Protein AF-A0A9D1D6V1-F1 (afdb_monomer)

Organism: NCBI:txid2840709

Foldseek 3Di:
DDPVVVVVQVVDVVVDAFEEDEDDDAAPADRHDYDPDDDGQEYEDHQDDLVRLLVPDDPVLLVCLVVVRAYEYAPPHPCVPPPPDPPSNVSSVVSVVVSVVSPHHYDHNPHD

Sequence (112 aa):
MTLDELTALVARRLEGKPRALLLGAPPP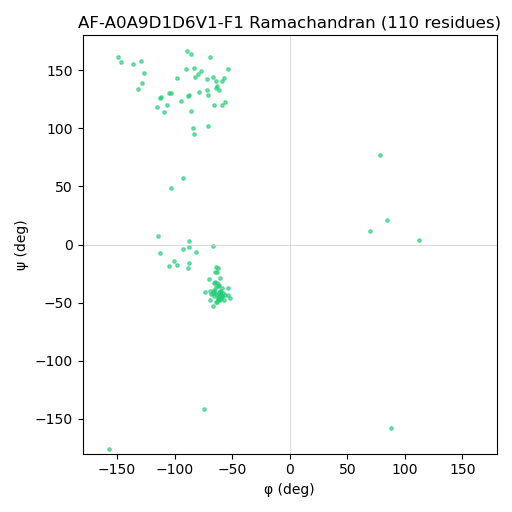ADQFDYVNDPPYEAVVLGLLPPGLLLQMPTEPVCRALLSGMPVYLWANQPYRRWLHGKLLQRELREAQARLIRLGAREWRGETV

pLDDT: mean 88.16, std 10.04, range [58.34, 97.69]

Mean predicted aligned error: 6.37 Å

Radius of gyration: 15.12 Å; Cα contacts (8 Å, |Δi|>4): 158; chains: 1; bounding box: 43×26×34 Å

Nearest PDB structures (foldseek):
  1bx4-assembly1_A  TM=5.868E-01  e=4.596E+00  Homo sapiens
  3blf-assembly1_A-2  TM=5.097E-01  e=6.409E+00  Leptospira interrogans
  7myg-assembly2_B  TM=3.566E-01  e=8.937E+00  Mycobacterium tuberculosis

Solvent-accessible surface area (backbone atoms only — not comparable to full-atom values): 6537 Å² total; per-residue (Å²): 136,53,70,67,58,52,50,54,49,53,55,44,57,75,76,48,58,52,35,18,35,56,44,64,43,84,51,98,53,88,67,52,43,72,34,93,59,83,85,56,70,31,38,35,37,25,43,48,54,68,76,58,44,64,58,53,78,47,71,72,53,51,52,30,50,76,68,70,34,53,36,35,32,43,64,85,41,66,68,82,75,58,89,72,56,71,65,61,53,47,52,50,50,51,33,53,52,49,44,44,74,68,64,34,38,80,36,84,70,65,95,127

Secondary structure (DSSP, 8-state):
--HHHHHHHHHHHHHSPPEEEEESBPPS---SEEESSS--SEEEE-B--HHHHHTPSPHHHHHHHHTT--EEEESS-GGGG--S-HHHHHHHHHHHHHHHHTTPEEE-S---

Structure (mmCIF, N/CA/C/O backbone):
data_AF-A0A9D1D6V1-F1
#
_entry.id   AF-A0A9D1D6V1-F1
#
loop_
_atom_site.group_PDB
_atom_site.id
_atom_site.type_symbol
_atom_site.label_atom_id
_atom_site.label_alt_id
_atom_site.label_comp_id
_atom_site.label_asym_id
_atom_site.label_entity_id
_atom_site.label_seq_id
_atom_site.pdbx_PDB_ins_code
_atom_site.Cartn_x
_atom_site.Cartn_y
_atom_site.Cartn_z
_atom_site.occupancy
_atom_site.B_iso_or_equiv
_atom_site.auth_seq_id
_atom_site.auth_comp_id
_atom_site.auth_asym_id
_atom_site.auth_atom_id
_atom_site.pdbx_PDB_model_num
ATOM 1 N N . MET A 1 1 ? -21.137 4.977 12.564 1.00 58.34 1 MET A N 1
ATOM 2 C CA . MET A 1 1 ? -20.831 3.666 13.148 1.00 58.34 1 MET A CA 1
ATOM 3 C C . MET A 1 1 ? -21.785 3.434 14.304 1.00 58.34 1 MET A C 1
ATOM 5 O O . MET A 1 1 ? -21.686 4.141 15.302 1.00 58.34 1 MET A O 1
ATOM 9 N N . THR A 1 2 ? -22.764 2.555 14.124 1.00 88.38 2 THR A N 1
ATOM 10 C CA . THR A 1 2 ? -23.728 2.169 15.165 1.00 88.38 2 THR A CA 1
ATOM 11 C C . THR A 1 2 ? -23.166 1.032 16.021 1.00 88.38 2 THR A C 1
ATOM 13 O O . THR A 1 2 ? -22.188 0.383 15.646 1.00 88.38 2 THR A O 1
ATOM 16 N N . LEU A 1 3 ? -23.769 0.791 17.187 1.00 77.69 3 LEU A N 1
ATOM 17 C CA . LEU A 1 3 ? -23.366 -0.306 18.072 1.00 77.69 3 LEU A CA 1
ATOM 18 C C . LEU A 1 3 ? -23.483 -1.671 17.368 1.00 77.69 3 LEU A C 1
ATOM 20 O O . LEU A 1 3 ? -22.597 -2.507 17.518 1.00 77.69 3 LEU A O 1
ATOM 24 N N . ASP A 1 4 ? -24.506 -1.862 16.532 1.00 78.88 4 ASP A N 1
ATOM 25 C CA . ASP A 1 4 ? -24.707 -3.092 15.752 1.00 78.88 4 ASP A CA 1
ATOM 26 C C . ASP A 1 4 ? -23.621 -3.298 14.691 1.00 78.88 4 ASP A C 1
ATOM 28 O O . ASP A 1 4 ? -23.098 -4.402 14.546 1.00 78.88 4 ASP A O 1
ATOM 32 N N . GLU A 1 5 ? -23.218 -2.231 13.992 1.00 77.94 5 GLU A N 1
ATOM 33 C CA . GLU A 1 5 ? -22.104 -2.281 13.037 1.00 77.94 5 GLU A CA 1
ATOM 34 C C . GLU A 1 5 ? -20.798 -2.678 13.734 1.00 77.94 5 GLU A C 1
ATOM 36 O O . GLU A 1 5 ? -20.038 -3.486 13.208 1.00 77.94 5 GLU A O 1
ATOM 41 N N . LEU A 1 6 ? -20.562 -2.157 14.940 1.00 73.88 6 LEU A N 1
ATOM 42 C CA . LEU A 1 6 ? -19.376 -2.437 15.750 1.00 73.88 6 LEU A CA 1
ATOM 43 C C . LEU A 1 6 ? -19.378 -3.879 16.280 1.00 73.88 6 LEU A C 1
ATOM 45 O O . LEU A 1 6 ? -18.352 -4.555 16.257 1.00 73.88 6 LEU A O 1
ATOM 49 N N . THR A 1 7 ? -20.543 -4.373 16.697 1.00 75.50 7 THR A N 1
ATOM 50 C CA . THR A 1 7 ? -20.715 -5.743 17.203 1.00 75.50 7 THR A CA 1
ATOM 51 C C . THR A 1 7 ? -20.528 -6.765 16.081 1.00 75.50 7 THR A C 1
ATOM 53 O O . THR A 1 7 ? -19.810 -7.749 16.258 1.00 75.50 7 THR A O 1
ATOM 56 N N . ALA A 1 8 ? -21.082 -6.494 14.894 1.00 70.69 8 ALA A N 1
ATOM 57 C CA . ALA A 1 8 ? -20.870 -7.315 13.705 1.00 70.69 8 ALA A CA 1
ATOM 58 C C . ALA A 1 8 ? -19.402 -7.301 13.241 1.00 70.69 8 ALA A C 1
ATOM 60 O O . ALA A 1 8 ? -18.892 -8.331 12.798 1.00 70.69 8 ALA A O 1
ATOM 61 N N . LEU A 1 9 ? -18.715 -6.160 13.370 1.00 68.75 9 LEU A N 1
ATOM 62 C CA . LEU A 1 9 ? -17.289 -6.022 13.065 1.00 68.75 9 LEU A CA 1
ATOM 63 C C . LEU A 1 9 ? -16.430 -6.899 13.985 1.00 68.75 9 LEU A C 1
ATOM 65 O O . LEU A 1 9 ? -15.587 -7.657 13.514 1.00 68.75 9 LEU A O 1
ATOM 69 N N . VAL A 1 10 ? -16.671 -6.826 15.299 1.00 69.50 10 VAL A N 1
ATOM 70 C CA . VAL A 1 10 ? -15.926 -7.595 16.307 1.00 69.50 10 VAL A CA 1
ATOM 71 C C . VAL A 1 10 ? -16.186 -9.093 16.167 1.00 69.50 10 VAL A C 1
ATOM 73 O O . VAL A 1 10 ? -15.229 -9.863 16.176 1.00 69.50 10 VAL A O 1
ATOM 76 N N . ALA A 1 11 ? -17.442 -9.510 15.974 1.00 65.88 11 ALA A N 1
ATOM 77 C CA . ALA A 1 11 ? -17.781 -10.914 15.739 1.00 65.88 11 ALA A CA 1
ATOM 78 C C . ALA A 1 11 ? -17.068 -11.467 14.491 1.00 65.88 11 ALA A C 1
ATOM 80 O O . ALA A 1 11 ? -16.440 -12.520 14.554 1.00 65.88 11 ALA A O 1
ATOM 81 N N . ARG A 1 12 ? -17.044 -10.706 13.386 1.00 64.62 12 ARG A N 1
ATOM 82 C CA . ARG A 1 12 ? -16.299 -11.080 12.170 1.00 64.62 12 ARG A CA 1
ATOM 83 C C . ARG A 1 12 ? -14.798 -11.201 12.390 1.00 64.62 12 ARG A C 1
ATOM 85 O O . ARG A 1 12 ? -14.184 -12.130 11.874 1.00 64.62 12 ARG A O 1
ATOM 92 N N . ARG A 1 13 ? -14.213 -10.272 13.148 1.00 64.75 13 ARG A N 1
ATOM 93 C CA . ARG A 1 13 ? -12.775 -10.260 13.457 1.00 64.75 13 ARG A CA 1
ATOM 94 C C . ARG A 1 13 ? -12.340 -11.490 14.262 1.00 64.75 13 ARG A C 1
ATOM 96 O O . ARG A 1 13 ? -11.166 -11.839 14.236 1.00 64.75 13 ARG A O 1
ATOM 103 N N . LEU A 1 14 ? -13.272 -12.117 14.982 1.00 65.31 14 LEU A N 1
ATOM 104 C CA . LEU A 1 14 ? -13.043 -13.328 15.772 1.00 65.31 14 LEU A CA 1
ATOM 105 C C . LEU A 1 14 ? -13.246 -14.625 14.966 1.00 65.31 14 LEU A C 1
ATOM 107 O O . LEU A 1 14 ? -12.722 -15.660 15.369 1.00 65.31 14 LEU A O 1
ATOM 111 N N . GLU A 1 15 ? -13.965 -14.583 13.839 1.00 66.75 15 GLU A N 1
ATOM 112 C CA . GLU A 1 15 ? -14.328 -15.771 13.045 1.00 66.75 15 GLU A CA 1
ATOM 113 C C . GLU A 1 15 ? -13.517 -15.942 11.744 1.00 66.75 15 GLU A C 1
ATOM 115 O O . GLU A 1 15 ? -13.465 -17.049 11.206 1.00 66.75 15 GLU A O 1
ATOM 120 N N . GLY A 1 16 ? -12.861 -14.893 11.228 1.00 76.88 16 GLY A N 1
ATOM 121 C CA . GLY A 1 16 ? -12.140 -14.940 9.947 1.00 76.88 16 GLY A CA 1
ATOM 122 C C . GLY A 1 16 ? -11.038 -13.888 9.790 1.00 76.88 16 GLY A C 1
ATOM 123 O O . GLY A 1 16 ? -10.730 -13.137 10.715 1.00 76.88 16 GLY A O 1
ATOM 124 N N . LYS A 1 17 ? -10.415 -13.833 8.604 1.00 83.69 17 LYS A N 1
ATOM 125 C CA . LYS A 1 17 ? -9.401 -12.814 8.297 1.00 83.69 17 LYS A CA 1
ATOM 126 C C . LYS A 1 17 ? -10.072 -11.445 8.127 1.00 83.69 17 LYS A C 1
ATOM 128 O O . LYS A 1 17 ? -11.153 -11.356 7.544 1.00 83.69 17 LYS A O 1
ATOM 133 N N . PRO A 1 18 ? -9.448 -10.348 8.585 1.00 88.19 18 PRO A N 1
ATOM 134 C CA . PRO A 1 18 ? -9.971 -9.011 8.334 1.00 88.19 18 PRO A CA 1
ATOM 135 C C . PRO A 1 18 ? -10.089 -8.736 6.828 1.00 88.19 18 PRO A C 1
ATOM 137 O O . PRO A 1 18 ? -9.214 -9.103 6.042 1.00 88.19 18 PRO A O 1
ATOM 140 N N . ARG A 1 19 ? -11.162 -8.052 6.414 1.00 92.00 19 ARG A N 1
ATOM 141 C CA . ARG A 1 19 ? -11.355 -7.657 5.011 1.00 92.00 19 ARG A CA 1
ATOM 142 C C . ARG A 1 19 ? -10.519 -6.430 4.676 1.00 92.00 19 ARG A C 1
ATOM 144 O O . ARG A 1 19 ? -10.609 -5.419 5.375 1.00 92.00 19 ARG A O 1
ATOM 151 N N . ALA A 1 20 ? -9.785 -6.476 3.571 1.00 95.31 20 ALA A N 1
ATOM 152 C CA . ALA A 1 20 ? -8.992 -5.344 3.103 1.00 95.31 20 ALA A CA 1
ATOM 153 C C . ALA A 1 20 ? -9.276 -5.010 1.642 1.00 95.31 20 ALA A C 1
ATOM 155 O O . ALA A 1 20 ? -9.353 -5.905 0.801 1.00 95.31 20 ALA A O 1
ATOM 156 N N . LEU A 1 21 ? -9.367 -3.716 1.329 1.00 96.25 21 LEU A N 1
ATOM 157 C CA . LEU A 1 21 ? -9.339 -3.257 -0.053 1.00 96.25 21 LEU A CA 1
ATOM 158 C C . LEU A 1 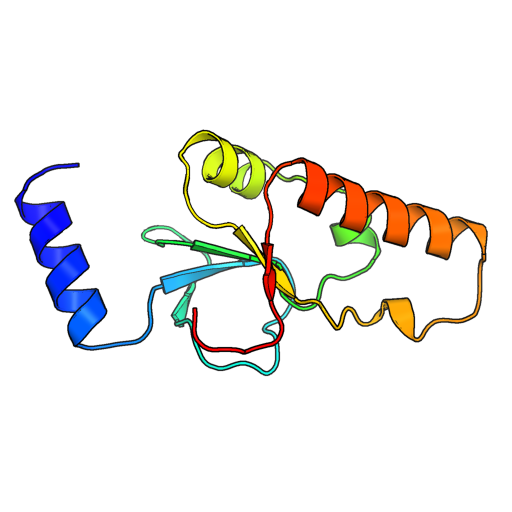21 ? -7.957 -3.548 -0.639 1.00 96.25 21 LEU A C 1
ATOM 160 O O . LEU A 1 21 ? -6.959 -3.031 -0.132 1.00 96.25 21 LEU A O 1
ATOM 164 N N . LEU A 1 22 ? -7.891 -4.340 -1.705 1.00 95.50 22 LEU A N 1
ATOM 165 C CA . LEU A 1 22 ? -6.633 -4.640 -2.384 1.00 95.50 22 LEU A CA 1
ATOM 166 C C . LEU A 1 22 ? -6.407 -3.689 -3.561 1.00 95.50 22 LEU A C 1
ATOM 168 O O . LEU A 1 22 ? -7.207 -3.632 -4.490 1.00 95.50 22 LEU A O 1
ATOM 172 N N . LEU A 1 23 ? -5.270 -2.992 -3.558 1.00 94.69 23 LEU A N 1
ATOM 173 C CA . LEU A 1 23 ? -4.773 -2.252 -4.717 1.00 94.69 23 LEU A CA 1
ATOM 174 C C . LEU A 1 23 ? -3.505 -2.921 -5.256 1.00 94.69 23 LEU A C 1
ATOM 176 O O . LEU A 1 23 ? -2.534 -3.126 -4.524 1.00 94.69 23 LEU A O 1
ATOM 180 N N . GLY A 1 24 ? -3.505 -3.225 -6.556 1.00 93.56 24 GLY A N 1
ATOM 181 C CA . GLY A 1 24 ? -2.466 -4.031 -7.203 1.00 93.56 24 GLY A CA 1
ATOM 182 C C . GLY A 1 24 ? -2.774 -5.528 -7.148 1.00 93.56 24 GLY A C 1
ATOM 183 O O . GLY A 1 24 ? -3.927 -5.928 -7.015 1.00 93.56 24 GLY A O 1
ATOM 184 N N . ALA A 1 25 ? -1.742 -6.360 -7.282 1.00 93.00 25 ALA A N 1
ATOM 185 C CA . ALA A 1 25 ? -1.883 -7.810 -7.177 1.00 93.00 25 ALA A CA 1
ATOM 186 C C . ALA A 1 25 ? -1.697 -8.280 -5.721 1.00 93.00 25 ALA A C 1
ATOM 188 O O . ALA A 1 25 ? -0.957 -7.639 -4.965 1.00 93.00 25 ALA A O 1
ATOM 189 N N . PRO A 1 26 ? -2.334 -9.390 -5.310 1.00 91.75 26 PRO A N 1
ATOM 190 C CA . PRO A 1 26 ? -2.241 -9.873 -3.939 1.00 91.75 26 PRO A CA 1
ATOM 191 C C . PRO A 1 26 ? -0.783 -10.211 -3.588 1.00 91.75 26 PRO A C 1
ATOM 193 O O . PRO A 1 2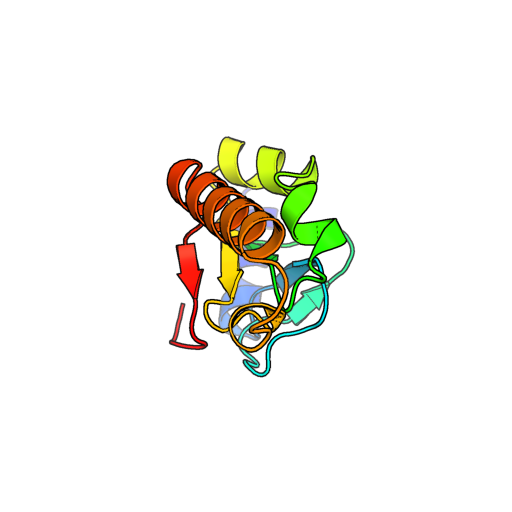6 ? -0.091 -10.863 -4.379 1.00 91.75 26 PRO A O 1
ATOM 196 N N . PRO A 1 27 ? -0.279 -9.763 -2.427 1.00 91.12 27 PRO A N 1
ATOM 197 C CA . PRO A 1 27 ? 1.003 -10.231 -1.930 1.00 91.12 27 PRO A CA 1
ATOM 198 C C . PRO A 1 27 ? 0.890 -11.708 -1.513 1.00 91.12 27 PRO A C 1
ATOM 200 O O . PRO A 1 27 ? -0.208 -12.191 -1.245 1.00 91.12 27 PRO A O 1
ATOM 203 N N . PRO A 1 28 ? 2.013 -12.436 -1.394 1.00 87.38 28 PRO A N 1
ATOM 204 C CA . PRO A 1 28 ? 2.015 -13.847 -0.988 1.00 87.38 28 PRO A CA 1
ATOM 205 C C . PRO A 1 28 ? 1.553 -14.088 0.462 1.00 87.38 28 PRO A C 1
ATOM 207 O O . PRO A 1 28 ? 1.525 -15.228 0.914 1.00 87.38 28 PRO A O 1
ATOM 210 N N . ALA A 1 29 ? 1.231 -13.030 1.205 1.00 82.38 29 ALA A N 1
ATOM 211 C CA . ALA A 1 29 ? 0.741 -13.112 2.568 1.00 82.38 29 ALA A CA 1
ATOM 212 C C . ALA A 1 29 ? -0.788 -13.244 2.595 1.00 82.38 29 ALA A C 1
ATOM 214 O O . ALA A 1 29 ? -1.516 -12.428 2.023 1.00 82.38 29 ALA A O 1
ATOM 215 N N . ASP A 1 30 ? -1.251 -14.255 3.322 1.00 80.06 30 ASP A N 1
ATOM 216 C CA . ASP A 1 30 ? -2.648 -14.676 3.389 1.00 80.06 30 ASP A CA 1
ATOM 217 C C . ASP A 1 30 ? -3.318 -14.217 4.700 1.00 80.06 30 ASP A C 1
ATOM 219 O O . ASP A 1 30 ? -3.894 -15.012 5.432 1.00 80.06 30 ASP A O 1
ATOM 223 N N . GLN A 1 31 ? -3.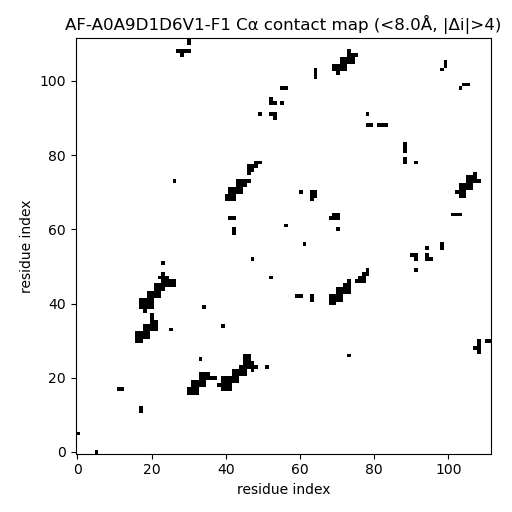165 -12.938 5.061 1.00 86.12 31 GLN A N 1
ATOM 224 C CA . GLN A 1 31 ? -3.667 -12.397 6.340 1.00 86.12 31 GLN A CA 1
ATOM 225 C C . GLN A 1 31 ? -4.981 -11.627 6.233 1.00 86.12 31 GLN A C 1
ATOM 227 O O . GLN A 1 31 ? -5.607 -11.347 7.251 1.00 86.12 31 GLN A O 1
ATOM 232 N N . PHE A 1 32 ? -5.387 -11.273 5.017 1.00 90.19 32 PHE A N 1
ATOM 233 C CA . PHE A 1 32 ? -6.593 -10.501 4.760 1.00 90.19 32 PHE A CA 1
ATOM 234 C C . PHE A 1 32 ? -7.475 -11.228 3.758 1.00 90.19 32 PHE A C 1
ATOM 236 O O . PHE A 1 32 ? -6.975 -11.842 2.816 1.00 90.19 32 PHE A O 1
ATOM 243 N N . ASP A 1 33 ? -8.781 -11.056 3.915 1.00 91.75 33 ASP A N 1
ATOM 244 C CA . ASP A 1 33 ? -9.739 -11.363 2.864 1.00 91.75 33 ASP A CA 1
ATOM 245 C C . ASP A 1 33 ? -9.820 -10.152 1.929 1.00 91.75 33 ASP A C 1
ATOM 247 O O . ASP A 1 33 ? -10.428 -9.121 2.239 1.00 91.75 33 ASP A O 1
ATOM 251 N N . TYR A 1 34 ? -9.132 -10.244 0.792 1.00 92.81 34 TYR A N 1
ATOM 252 C CA . TYR A 1 34 ? -9.054 -9.148 -0.167 1.00 92.81 34 TYR A CA 1
ATOM 253 C C . TYR A 1 34 ? -10.386 -8.934 -0.883 1.00 92.81 34 TYR A C 1
ATOM 255 O O . TYR A 1 34 ? -10.959 -9.855 -1.466 1.00 92.81 34 TYR A O 1
ATOM 263 N N . VAL A 1 35 ? -10.855 -7.691 -0.873 1.00 92.56 35 VAL A N 1
ATOM 264 C CA . VAL A 1 35 ? -12.096 -7.266 -1.518 1.00 92.56 35 VAL A CA 1
ATOM 265 C C . VAL A 1 35 ? -11.852 -6.048 -2.397 1.00 92.56 35 VAL A C 1
ATOM 267 O O . VAL A 1 35 ? -10.887 -5.314 -2.198 1.00 92.56 35 VAL A O 1
ATOM 270 N N . ASN A 1 36 ? -12.733 -5.837 -3.373 1.00 88.25 36 ASN A N 1
ATOM 271 C CA . ASN A 1 36 ? -12.658 -4.690 -4.283 1.00 88.25 36 ASN A CA 1
ATOM 272 C C . ASN A 1 36 ? -13.588 -3.544 -3.865 1.00 88.25 36 ASN A C 1
ATOM 274 O O . ASN A 1 36 ? -13.375 -2.407 -4.275 1.00 88.25 36 ASN A O 1
ATOM 278 N N . ASP A 1 37 ? -14.571 -3.834 -3.010 1.00 86.19 37 ASP A N 1
ATOM 279 C CA . ASP A 1 37 ? -15.613 -2.898 -2.603 1.00 86.19 37 ASP A CA 1
ATOM 280 C C . ASP A 1 37 ? -15.866 -2.963 -1.086 1.00 86.19 37 ASP A C 1
ATOM 282 O O . ASP A 1 37 ? -15.606 -3.997 -0.447 1.00 86.19 37 ASP A O 1
ATOM 286 N N . PRO A 1 38 ? -16.388 -1.875 -0.484 1.00 83.56 38 PRO A N 1
ATOM 287 C CA . PRO A 1 38 ? -16.829 -1.867 0.906 1.00 83.56 38 PRO A CA 1
ATOM 288 C C . PRO A 1 38 ? -17.829 -2.999 1.220 1.00 83.56 38 PRO A C 1
ATOM 290 O O . PRO A 1 38 ? -18.607 -3.401 0.354 1.00 83.56 38 PRO A O 1
ATOM 293 N N . PRO A 1 39 ? -17.874 -3.501 2.467 1.00 89.00 39 PRO A N 1
ATOM 294 C CA . PRO A 1 39 ? -17.096 -3.053 3.622 1.00 89.00 39 PRO A CA 1
ATOM 295 C C . PRO A 1 39 ? -15.677 -3.650 3.665 1.00 89.00 39 PRO A C 1
ATOM 297 O O . PRO A 1 39 ? -15.465 -4.814 3.323 1.00 89.00 39 PRO A O 1
ATOM 300 N N . TYR A 1 40 ? -14.716 -2.853 4.131 1.00 92.06 40 TYR A N 1
ATOM 301 C CA . TYR A 1 40 ? -13.344 -3.263 4.443 1.00 92.06 40 TYR A CA 1
ATOM 302 C C . TYR A 1 40 ? -12.808 -2.446 5.627 1.00 92.06 40 TYR A C 1
ATOM 304 O O . TYR A 1 40 ? -13.288 -1.346 5.901 1.00 92.06 40 TYR A O 1
ATOM 312 N N . GLU A 1 41 ? -11.816 -2.990 6.326 1.00 92.06 41 GLU A N 1
ATOM 313 C CA . GLU A 1 41 ? -11.245 -2.422 7.556 1.00 92.06 41 GLU A CA 1
ATOM 314 C C . GLU A 1 41 ? -9.802 -1.942 7.382 1.00 92.06 41 GLU A C 1
ATOM 316 O O . GLU A 1 41 ? -9.225 -1.343 8.287 1.00 92.06 41 GLU A O 1
ATOM 321 N N . ALA A 1 42 ? -9.208 -2.228 6.227 1.00 95.06 42 ALA A N 1
ATOM 322 C CA . ALA A 1 42 ? -7.855 -1.841 5.872 1.00 95.06 42 ALA A CA 1
ATOM 323 C C . ALA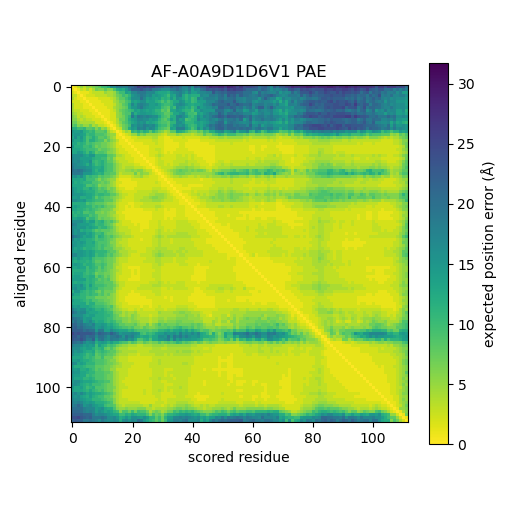 A 1 42 ? -7.745 -1.630 4.360 1.00 95.06 42 ALA A C 1
ATOM 325 O O . ALA A 1 42 ? -8.550 -2.152 3.585 1.00 95.06 42 ALA A O 1
ATOM 326 N N . VAL A 1 43 ? -6.707 -0.914 3.939 1.00 96.62 43 VAL A N 1
ATOM 327 C CA . VAL A 1 43 ? -6.267 -0.877 2.540 1.00 96.62 43 VAL A CA 1
ATOM 328 C C . VAL A 1 43 ? -4.910 -1.556 2.449 1.00 96.62 43 VAL A C 1
ATOM 330 O O . VAL A 1 43 ? -3.974 -1.185 3.154 1.00 96.62 43 VAL A O 1
ATOM 333 N N . VAL A 1 44 ? -4.784 -2.540 1.566 1.00 95.94 44 VAL A N 1
ATOM 334 C CA . VAL A 1 44 ? -3.525 -3.224 1.283 1.00 95.94 44 VAL A CA 1
ATOM 335 C C . VAL A 1 44 ? -3.056 -2.825 -0.109 1.00 95.94 44 VAL A C 1
ATOM 337 O O . VAL A 1 44 ? -3.667 -3.145 -1.127 1.00 95.94 44 VAL A O 1
ATOM 340 N N . LEU A 1 45 ? -1.931 -2.122 -0.145 1.00 96.00 45 LEU A N 1
ATOM 341 C CA . LEU A 1 45 ? -1.142 -1.880 -1.340 1.00 96.00 45 LEU A CA 1
ATOM 342 C C . LEU A 1 45 ? -0.252 -3.108 -1.550 1.00 96.00 45 LEU A C 1
ATOM 344 O O . LEU A 1 45 ? 0.808 -3.238 -0.930 1.00 96.00 45 LEU A O 1
ATOM 348 N N . GLY A 1 46 ? -0.730 -4.036 -2.378 1.00 94.88 46 GLY A N 1
ATOM 349 C CA . GLY A 1 46 ? -0.068 -5.305 -2.661 1.00 94.88 46 GLY A CA 1
ATOM 350 C C . GLY A 1 46 ? 1.152 -5.143 -3.568 1.00 94.88 46 GLY A C 1
ATOM 351 O O . GLY A 1 46 ? 1.918 -4.186 -3.469 1.00 94.88 46 GLY A O 1
ATOM 352 N N . LEU A 1 47 ? 1.350 -6.086 -4.484 1.00 94.00 47 LEU A N 1
ATOM 353 C CA . LEU A 1 47 ? 2.342 -5.954 -5.548 1.00 94.00 47 LEU A CA 1
ATOM 354 C C . LEU A 1 47 ? 1.848 -4.898 -6.546 1.00 94.00 47 LEU A C 1
ATOM 356 O O . LEU A 1 47 ? 0.971 -5.164 -7.372 1.00 94.00 47 LEU A O 1
ATOM 360 N N . LEU A 1 48 ? 2.399 -3.688 -6.456 1.00 93.50 48 LEU A N 1
ATOM 361 C CA . LEU A 1 48 ? 2.003 -2.570 -7.302 1.00 93.50 48 LEU A CA 1
ATOM 362 C C . LEU A 1 48 ? 2.813 -2.572 -8.605 1.00 93.50 48 LEU A C 1
ATOM 364 O O . LEU A 1 48 ? 4.050 -2.564 -8.569 1.00 93.50 48 LEU A O 1
ATOM 368 N N . PRO A 1 49 ? 2.149 -2.504 -9.773 1.00 92.44 49 PRO A N 1
ATOM 369 C CA . PRO A 1 49 ? 2.817 -2.123 -11.005 1.00 92.44 49 PRO A CA 1
ATOM 370 C C . PRO A 1 49 ? 3.466 -0.735 -10.848 1.00 92.44 49 PRO A C 1
ATOM 372 O O . PRO A 1 49 ? 2.867 0.150 -10.233 1.00 92.44 49 PRO A O 1
ATOM 375 N N . PRO A 1 50 ? 4.646 -0.488 -11.440 1.00 91.94 50 PRO A N 1
ATOM 376 C CA . PRO A 1 50 ? 5.354 0.786 -11.308 1.00 91.94 50 PRO A CA 1
ATOM 377 C C . PRO A 1 50 ? 4.503 2.002 -11.684 1.00 91.94 50 PRO A C 1
ATOM 379 O O . PRO A 1 50 ? 4.487 2.988 -10.957 1.00 91.94 50 PRO A O 1
ATOM 382 N N . GLY A 1 51 ? 3.751 1.913 -12.786 1.00 92.38 51 GLY A N 1
ATOM 383 C CA . GLY A 1 51 ? 2.863 2.991 -13.221 1.00 92.38 51 GLY A CA 1
ATOM 384 C C . GLY A 1 51 ? 1.769 3.311 -12.201 1.00 92.38 51 GLY A C 1
ATOM 385 O O . GLY A 1 51 ? 1.432 4.477 -12.030 1.00 92.38 51 GLY A O 1
ATOM 386 N N . LEU A 1 52 ? 1.266 2.299 -11.484 1.00 93.31 52 LEU A N 1
ATOM 387 C CA . LEU A 1 52 ? 0.282 2.487 -10.420 1.00 93.31 52 LEU A CA 1
ATOM 388 C C . LEU A 1 52 ? 0.924 3.102 -9.171 1.00 93.31 52 LEU A C 1
ATOM 390 O O . LEU A 1 52 ? 0.344 4.004 -8.578 1.00 93.31 52 LEU A O 1
ATOM 394 N N . LEU A 1 53 ? 2.134 2.670 -8.797 1.00 94.44 53 LEU A N 1
ATOM 395 C CA . LEU A 1 53 ? 2.871 3.251 -7.671 1.00 94.44 53 LEU A CA 1
ATOM 396 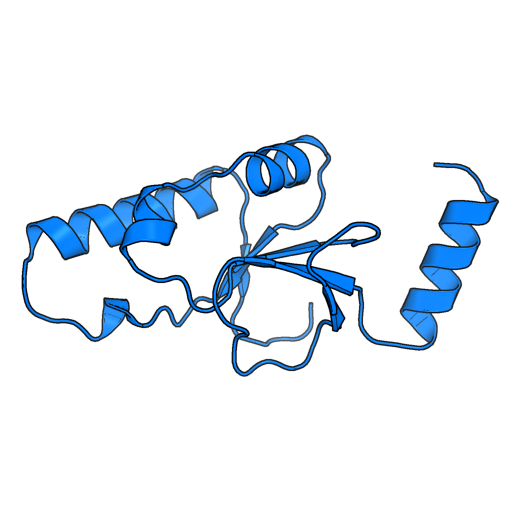C C . LEU A 1 53 ? 3.167 4.744 -7.884 1.00 94.44 53 LEU A C 1
ATOM 398 O O . LEU A 1 53 ? 3.015 5.528 -6.953 1.00 94.44 53 LEU A O 1
ATOM 402 N N . LEU A 1 54 ? 3.538 5.150 -9.103 1.00 94.56 54 LEU A N 1
ATOM 403 C CA . LEU A 1 54 ? 3.792 6.559 -9.439 1.00 94.56 54 LEU A CA 1
ATOM 404 C C . LEU A 1 54 ? 2.539 7.445 -9.337 1.00 94.56 54 LEU A C 1
ATOM 406 O O . LEU A 1 54 ? 2.662 8.650 -9.141 1.00 94.56 54 LEU A O 1
ATOM 410 N N . GLN A 1 55 ? 1.344 6.862 -9.444 1.00 95.12 55 GLN A N 1
ATOM 411 C CA . GLN A 1 55 ? 0.067 7.574 -9.325 1.00 95.12 55 GLN A CA 1
ATOM 412 C C . GLN A 1 55 ? -0.432 7.677 -7.875 1.00 95.12 55 GLN A C 1
ATOM 414 O O . GLN A 1 55 ? -1.473 8.279 -7.626 1.00 95.12 55 GLN A O 1
ATOM 419 N N . MET A 1 56 ? 0.284 7.099 -6.906 1.00 94.81 56 MET A N 1
ATOM 420 C CA . MET A 1 56 ? -0.128 7.121 -5.504 1.00 94.81 56 MET A CA 1
ATOM 421 C C . MET A 1 56 ? 0.144 8.479 -4.823 1.00 94.81 56 MET A C 1
ATOM 423 O O . MET A 1 56 ? 1.139 9.152 -5.123 1.00 94.81 56 MET A O 1
ATOM 427 N N . PRO A 1 57 ? -0.681 8.866 -3.831 1.00 95.69 57 PRO A N 1
ATOM 428 C CA . PRO A 1 57 ? -1.856 8.148 -3.318 1.00 95.69 57 PRO A CA 1
ATOM 429 C C . PRO A 1 57 ? -3.104 8.322 -4.205 1.00 95.69 57 PRO A C 1
ATOM 431 O O . PRO A 1 57 ? -3.321 9.382 -4.784 1.00 95.69 57 PRO A O 1
ATOM 434 N N . THR A 1 58 ? -3.945 7.288 -4.273 1.00 95.62 58 THR A N 1
ATOM 435 C CA . THR A 1 58 ? -5.280 7.344 -4.899 1.00 95.62 58 THR A CA 1
ATOM 436 C C . THR A 1 58 ? -6.351 7.761 -3.888 1.00 95.62 58 THR A C 1
ATOM 438 O O . THR A 1 58 ? -6.121 7.718 -2.679 1.00 95.62 58 THR A O 1
ATOM 441 N N . GLU A 1 59 ? -7.548 8.118 -4.363 1.00 95.31 59 GLU A N 1
ATOM 442 C CA . GLU A 1 59 ? -8.675 8.531 -3.507 1.00 95.31 59 GLU A CA 1
ATOM 443 C C . GLU A 1 59 ? -9.004 7.529 -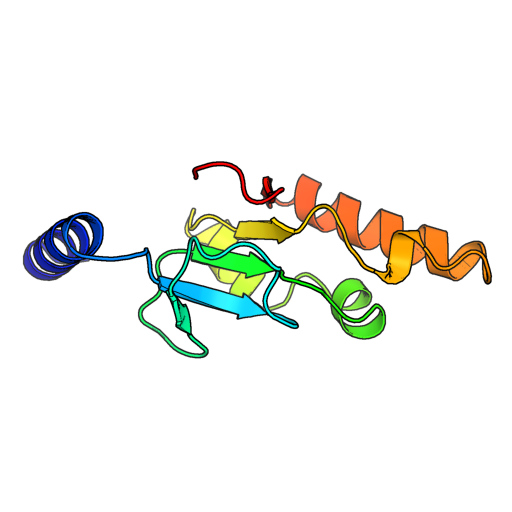2.372 1.00 95.31 59 GLU A C 1
ATOM 445 O O . GLU A 1 59 ? -9.110 7.966 -1.224 1.00 95.31 59 GLU A O 1
ATOM 450 N N . PRO A 1 60 ? -9.081 6.198 -2.598 1.00 93.50 60 PRO A N 1
ATOM 451 C CA . PRO A 1 60 ? -9.328 5.245 -1.510 1.00 93.50 60 PRO A CA 1
ATOM 452 C C . PRO A 1 60 ? -8.232 5.246 -0.438 1.00 93.50 60 PRO A C 1
ATOM 454 O O . PRO A 1 60 ? -8.525 5.101 0.748 1.00 93.50 60 PRO A O 1
ATOM 457 N N . VAL A 1 61 ? -6.973 5.446 -0.844 1.00 96.44 61 VAL A N 1
ATOM 458 C CA . VAL A 1 61 ? -5.825 5.529 0.071 1.00 96.44 61 VAL A CA 1
ATOM 459 C C . VAL A 1 61 ? -5.898 6.809 0.892 1.00 96.44 61 VAL A C 1
ATOM 461 O O . VAL A 1 61 ? -5.766 6.757 2.112 1.00 96.44 61 VAL A O 1
ATOM 464 N N . CYS A 1 62 ? -6.151 7.948 0.245 1.00 97.38 62 CYS A N 1
ATOM 465 C CA . CYS A 1 62 ? -6.329 9.227 0.927 1.00 97.38 62 CYS A CA 1
ATOM 466 C C . CYS A 1 62 ? -7.460 9.152 1.953 1.00 97.38 62 CYS A C 1
ATOM 468 O O . CYS A 1 62 ? -7.267 9.535 3.104 1.00 97.38 62 CYS A O 1
ATOM 470 N N . ARG A 1 63 ? -8.617 8.605 1.563 1.00 96.19 63 ARG A N 1
ATOM 471 C CA . ARG A 1 63 ? -9.766 8.437 2.456 1.00 96.19 63 ARG A CA 1
ATOM 472 C C . ARG A 1 63 ? -9.430 7.572 3.665 1.00 96.19 63 ARG A C 1
ATOM 474 O O . ARG A 1 63 ? -9.757 7.965 4.779 1.00 96.19 63 ARG A O 1
ATOM 481 N N . ALA A 1 64 ? -8.766 6.436 3.450 1.00 96.56 64 ALA A N 1
ATOM 482 C CA . ALA A 1 64 ? -8.368 5.542 4.531 1.00 96.56 64 ALA A CA 1
ATOM 483 C C . ALA A 1 64 ? -7.409 6.231 5.515 1.00 96.56 64 ALA A C 1
ATOM 485 O O . ALA A 1 64 ? -7.646 6.208 6.720 1.00 96.56 64 ALA A O 1
ATOM 486 N N . LEU A 1 65 ? -6.381 6.917 5.004 1.00 96.81 65 LEU A N 1
ATOM 487 C CA . LEU A 1 65 ? -5.433 7.661 5.839 1.00 96.81 65 LEU A CA 1
ATOM 488 C C . LEU A 1 65 ? -6.127 8.773 6.641 1.00 96.81 65 LEU A C 1
ATOM 490 O O . LEU A 1 65 ? -5.887 8.902 7.839 1.00 96.81 65 LEU A O 1
ATOM 494 N N . LEU A 1 66 ? -7.024 9.538 6.009 1.00 97.31 66 LEU A N 1
ATOM 495 C CA . LEU A 1 66 ? -7.784 10.608 6.666 1.00 97.31 66 LEU A CA 1
ATOM 496 C C . LEU A 1 66 ? -8.749 10.083 7.736 1.00 97.31 66 LEU A C 1
ATOM 498 O O . LEU A 1 66 ? -8.969 10.758 8.738 1.00 97.31 66 LEU A O 1
ATOM 502 N N . SER A 1 67 ? -9.317 8.889 7.548 1.00 95.12 67 SER A N 1
ATOM 503 C CA . SER A 1 67 ? -10.228 8.267 8.513 1.00 95.12 67 SER A CA 1
ATOM 504 C C . SER A 1 67 ? -9.515 7.441 9.589 1.00 95.12 67 SER A C 1
ATOM 506 O O . SER A 1 67 ? -10.183 6.776 10.377 1.00 95.12 67 SER A O 1
ATOM 508 N N . GLY A 1 68 ? -8.177 7.411 9.596 1.00 95.56 68 GLY A N 1
ATOM 509 C CA . GLY A 1 68 ? -7.388 6.572 10.501 1.00 95.56 68 GLY A CA 1
ATOM 510 C C . GLY A 1 68 ? -7.471 5.067 10.211 1.00 95.56 68 GLY A C 1
ATOM 511 O O . GLY A 1 68 ? -7.029 4.263 11.030 1.00 95.56 68 GLY A O 1
ATOM 512 N N . MET A 1 69 ? -8.023 4.670 9.060 1.00 96.00 69 MET A N 1
ATOM 513 C CA . MET A 1 69 ? -8.045 3.277 8.625 1.00 96.00 69 MET A CA 1
ATOM 514 C C . MET A 1 69 ? -6.627 2.856 8.209 1.00 96.00 69 MET A C 1
ATOM 516 O O . MET A 1 69 ? -5.959 3.588 7.472 1.00 96.00 69 MET A O 1
ATOM 520 N N . PRO A 1 70 ? -6.138 1.689 8.657 1.00 96.50 70 PRO A N 1
ATOM 521 C CA . PRO A 1 70 ? -4.778 1.275 8.366 1.00 96.50 70 PRO A CA 1
ATOM 522 C C . PRO A 1 70 ? -4.558 1.051 6.866 1.00 96.50 70 PRO A C 1
ATOM 524 O O . PRO A 1 70 ? -5.343 0.386 6.185 1.00 96.50 70 PRO A O 1
ATOM 527 N N . VAL A 1 71 ? -3.440 1.584 6.372 1.00 97.69 71 VAL A N 1
ATOM 528 C CA . VAL A 1 71 ? -2.946 1.363 5.011 1.00 97.69 71 VAL A CA 1
ATOM 529 C C . VAL A 1 71 ? -1.623 0.614 5.090 1.00 97.69 71 VAL A C 1
ATOM 531 O O . VAL A 1 71 ? -0.651 1.127 5.645 1.00 97.69 71 VAL A O 1
ATOM 534 N N . TYR A 1 72 ? -1.574 -0.585 4.521 1.00 96.69 72 TYR A N 1
ATOM 535 C CA . TYR A 1 72 ? -0.386 -1.433 4.492 1.00 96.69 72 TYR A CA 1
ATOM 536 C C . TYR A 1 72 ? 0.244 -1.417 3.106 1.00 96.69 72 TYR A C 1
ATOM 538 O O . TYR A 1 72 ? -0.435 -1.638 2.110 1.00 96.69 72 TYR A O 1
ATOM 546 N N . LEU A 1 73 ? 1.551 -1.183 3.037 1.00 96.00 73 LEU A N 1
ATOM 547 C CA . LEU A 1 73 ? 2.345 -1.272 1.821 1.00 96.00 73 LEU A CA 1
ATOM 548 C C . LEU A 1 73 ? 3.214 -2.517 1.856 1.00 96.00 73 LEU A C 1
ATOM 550 O O . LEU A 1 73 ? 4.095 -2.636 2.704 1.00 96.00 73 LEU A O 1
ATOM 554 N N . TRP A 1 74 ? 3.027 -3.413 0.892 1.00 94.81 74 TRP A N 1
ATOM 555 C CA . TRP A 1 74 ? 3.890 -4.574 0.750 1.00 94.81 74 TRP A CA 1
ATOM 556 C C . TRP A 1 74 ? 5.346 -4.140 0.535 1.00 94.81 74 TRP A C 1
ATOM 558 O O . TRP A 1 74 ? 5.663 -3.443 -0.430 1.00 94.81 74 TRP A O 1
ATOM 568 N N . ALA A 1 75 ? 6.247 -4.545 1.431 1.00 90.56 75 ALA A N 1
ATOM 569 C CA . ALA A 1 75 ? 7.629 -4.066 1.432 1.00 90.56 75 ALA A CA 1
ATOM 570 C C . ALA A 1 75 ? 8.451 -4.609 0.246 1.00 90.56 75 ALA A C 1
ATOM 572 O O . ALA A 1 75 ? 9.367 -3.945 -0.250 1.00 90.56 75 ALA A O 1
ATOM 573 N N . ASN A 1 76 ? 8.116 -5.811 -0.234 1.00 90.00 76 ASN A N 1
ATOM 574 C CA . ASN A 1 76 ? 8.862 -6.516 -1.279 1.00 90.00 76 ASN A CA 1
ATOM 575 C C . ASN A 1 76 ? 8.305 -6.214 -2.679 1.00 90.00 76 ASN A C 1
ATOM 577 O O . ASN A 1 76 ? 7.902 -7.120 -3.410 1.00 90.00 76 ASN A O 1
ATOM 581 N N . GLN A 1 77 ? 8.271 -4.930 -3.047 1.00 89.50 77 GLN A N 1
ATOM 582 C CA . GLN A 1 77 ? 7.791 -4.489 -4.359 1.00 89.50 77 GLN A CA 1
ATOM 583 C C . GLN A 1 77 ? 8.678 -5.006 -5.508 1.00 89.50 77 GLN A C 1
ATOM 585 O O . GLN A 1 77 ? 9.911 -4.994 -5.393 1.00 89.50 77 GLN A O 1
ATOM 590 N N . PRO A 1 78 ? 8.087 -5.409 -6.650 1.00 83.88 78 PRO A N 1
ATOM 591 C CA . PRO A 1 78 ? 8.813 -6.067 -7.738 1.00 83.88 78 PRO A CA 1
ATOM 592 C C . PRO A 1 78 ? 9.860 -5.160 -8.398 1.00 83.88 78 PRO A C 1
ATOM 594 O O . PRO A 1 78 ? 10.924 -5.637 -8.795 1.00 83.88 78 PRO A O 1
ATOM 597 N N . TYR A 1 79 ? 9.613 -3.845 -8.453 1.00 83.44 79 TYR A N 1
ATOM 598 C CA . TYR A 1 79 ? 10.512 -2.887 -9.103 1.00 83.44 79 TYR A CA 1
ATOM 599 C C . TYR A 1 79 ? 11.892 -2.787 -8.438 1.00 83.44 79 TYR A C 1
ATOM 601 O O . TYR A 1 79 ? 12.845 -2.347 -9.077 1.00 83.44 79 TYR A O 1
ATOM 609 N N . ARG A 1 80 ? 12.037 -3.227 -7.178 1.00 81.06 80 ARG A N 1
ATOM 610 C CA . ARG A 1 80 ? 13.338 -3.263 -6.486 1.00 81.06 80 ARG A CA 1
ATOM 611 C C . ARG A 1 80 ? 14.345 -4.190 -7.178 1.00 81.06 80 ARG A C 1
ATOM 613 O O . ARG A 1 80 ? 15.543 -4.040 -6.965 1.00 81.06 80 ARG A O 1
ATOM 620 N N . ARG A 1 81 ? 13.872 -5.126 -8.009 1.00 79.62 81 ARG A N 1
ATOM 621 C CA . ARG A 1 81 ? 14.705 -6.061 -8.783 1.00 79.62 81 ARG A CA 1
ATOM 622 C C . ARG A 1 81 ? 15.140 -5.507 -10.142 1.00 79.62 81 ARG A C 1
ATOM 624 O O . ARG A 1 81 ? 16.033 -6.070 -10.764 1.00 79.62 81 ARG A O 1
ATOM 631 N N . TRP A 1 82 ? 14.512 -4.440 -10.634 1.00 78.94 82 TRP A N 1
ATOM 632 C CA . TRP A 1 82 ? 14.812 -3.896 -11.956 1.00 78.94 82 TRP A CA 1
ATOM 633 C C . TRP A 1 82 ? 15.977 -2.924 -11.878 1.00 78.94 82 TRP A C 1
ATOM 635 O O . TRP A 1 82 ? 15.855 -1.873 -11.261 1.00 78.94 82 TRP A O 1
ATOM 645 N N . LEU A 1 83 ? 17.100 -3.258 -12.514 1.00 66.25 83 LEU A N 1
ATOM 646 C CA . LEU A 1 83 ? 18.358 -2.505 -12.411 1.00 66.25 83 LEU A CA 1
ATOM 647 C C . LEU A 1 83 ? 18.554 -1.437 -13.504 1.00 66.25 83 LEU A C 1
ATOM 649 O O . LEU A 1 83 ? 19.527 -0.685 -13.464 1.00 66.25 83 LEU A O 1
ATOM 653 N N . HIS A 1 84 ? 17.635 -1.338 -14.465 1.00 76.81 84 HIS A N 1
ATOM 654 C CA . HIS A 1 84 ? 17.730 -0.399 -15.585 1.00 76.81 84 HIS A CA 1
ATOM 655 C C . HIS A 1 84 ? 16.913 0.877 -15.322 1.00 76.81 84 HIS A C 1
ATOM 657 O O . HIS A 1 84 ? 15.836 0.823 -14.736 1.00 76.81 84 HIS A O 1
ATOM 663 N N . GLY A 1 85 ? 17.425 2.035 -15.759 1.00 83.25 85 GLY A N 1
ATOM 664 C CA . GLY A 1 85 ? 16.742 3.329 -15.619 1.00 83.25 85 GLY A CA 1
ATOM 665 C C . GLY A 1 85 ? 16.835 3.943 -14.215 1.00 83.25 85 GLY A C 1
ATOM 666 O O . GLY A 1 85 ? 15.866 3.946 -13.458 1.00 83.25 85 GLY A O 1
ATOM 667 N N . LYS A 1 86 ? 17.994 4.531 -13.875 1.00 86.88 86 LYS A N 1
ATOM 668 C CA . LYS A 1 86 ? 18.260 5.151 -12.557 1.00 86.88 86 LYS A CA 1
ATOM 669 C C . LYS A 1 86 ? 17.221 6.203 -12.145 1.00 86.88 86 LYS A C 1
ATOM 671 O O . LYS A 1 86 ? 16.884 6.278 -10.966 1.00 86.88 86 LYS A O 1
ATOM 676 N N . LEU A 1 87 ? 16.725 6.992 -13.104 1.00 91.62 87 LEU A N 1
ATOM 677 C CA . LEU A 1 87 ? 15.698 8.005 -12.853 1.00 91.62 87 LEU A CA 1
ATOM 678 C C . LEU A 1 87 ? 14.373 7.354 -12.449 1.00 91.62 87 LEU A C 1
ATOM 680 O O . LEU A 1 87 ? 13.871 7.635 -11.372 1.00 91.62 87 LEU A O 1
ATOM 684 N N . LEU A 1 88 ? 13.869 6.407 -13.245 1.00 90.44 88 LEU A N 1
ATOM 685 C CA . LEU A 1 88 ? 12.634 5.686 -12.928 1.00 90.44 88 LEU A CA 1
ATOM 686 C C . LEU A 1 88 ? 12.722 4.972 -11.571 1.00 90.44 88 LEU A C 1
ATOM 688 O O . LEU A 1 88 ? 11.790 5.036 -10.777 1.00 90.44 88 LEU A O 1
ATOM 692 N N . GLN A 1 89 ? 13.859 4.344 -11.253 1.00 90.19 89 GLN A N 1
ATOM 693 C CA . GLN A 1 89 ? 14.061 3.762 -9.924 1.00 90.19 89 GLN A CA 1
ATOM 694 C C . GLN A 1 89 ? 13.964 4.794 -8.796 1.00 90.19 89 GLN A C 1
ATOM 696 O O . GLN A 1 89 ? 13.455 4.482 -7.718 1.00 90.19 89 GLN A O 1
ATOM 701 N N . ARG A 1 90 ? 14.523 5.991 -9.004 1.00 91.81 90 ARG A N 1
ATOM 702 C CA . ARG A 1 90 ? 14.460 7.075 -8.027 1.00 91.81 90 ARG A CA 1
ATOM 703 C C . ARG A 1 90 ? 13.012 7.514 -7.826 1.00 91.81 90 ARG A C 1
ATOM 705 O O . ARG A 1 90 ? 12.573 7.506 -6.684 1.00 91.81 90 ARG A O 1
ATOM 712 N N . GLU A 1 91 ? 12.275 7.770 -8.904 1.00 93.81 91 GLU A N 1
ATOM 713 C CA . GLU A 1 91 ? 10.855 8.145 -8.848 1.00 93.81 91 GLU A CA 1
ATOM 714 C C . GLU A 1 91 ? 10.013 7.099 -8.099 1.00 93.81 91 GLU A C 1
ATOM 716 O O . GLU A 1 91 ? 9.224 7.433 -7.220 1.00 93.81 91 GLU A O 1
ATOM 721 N N . LEU A 1 92 ? 10.239 5.805 -8.355 1.00 93.88 92 LEU A N 1
ATOM 722 C CA . LEU A 1 92 ? 9.526 4.726 -7.660 1.00 93.88 92 LEU A CA 1
ATOM 723 C C . LEU A 1 92 ? 9.867 4.658 -6.163 1.00 93.88 92 LEU A C 1
ATOM 725 O O . LEU A 1 92 ? 8.985 4.431 -5.333 1.00 93.88 92 LEU A O 1
ATOM 729 N N . ARG A 1 93 ? 11.137 4.870 -5.788 1.00 92.75 93 ARG A N 1
ATOM 730 C CA . ARG A 1 93 ? 11.542 4.967 -4.374 1.00 92.75 93 ARG A CA 1
ATOM 731 C C . ARG A 1 93 ? 10.925 6.185 -3.696 1.00 92.75 93 ARG A C 1
ATOM 733 O O . ARG A 1 93 ? 10.470 6.067 -2.561 1.00 92.75 93 ARG A O 1
ATOM 740 N N . GLU A 1 94 ? 10.891 7.325 -4.377 1.00 94.69 94 GLU A N 1
ATOM 741 C CA . GLU A 1 94 ? 10.283 8.550 -3.861 1.00 94.69 94 GLU A CA 1
ATOM 742 C C . GLU A 1 94 ? 8.766 8.396 -3.686 1.00 94.69 94 GLU A C 1
ATOM 744 O O . GLU A 1 94 ? 8.239 8.801 -2.648 1.00 94.69 94 GLU A O 1
ATOM 749 N N . ALA A 1 95 ? 8.078 7.731 -4.620 1.00 94.94 95 ALA A N 1
ATOM 750 C CA . ALA A 1 95 ? 6.656 7.411 -4.515 1.00 94.94 95 ALA A CA 1
ATOM 751 C C . ALA A 1 95 ? 6.348 6.494 -3.314 1.00 94.94 95 ALA A C 1
ATOM 753 O O . ALA A 1 95 ? 5.456 6.799 -2.518 1.00 94.94 95 ALA A O 1
ATOM 754 N N . GLN A 1 96 ? 7.131 5.426 -3.106 1.00 94.62 96 GLN A N 1
ATOM 755 C CA . GLN A 1 96 ? 7.014 4.587 -1.904 1.00 94.62 96 GLN A CA 1
ATOM 756 C C . GLN A 1 96 ? 7.287 5.396 -0.624 1.00 94.62 96 GLN A C 1
ATOM 758 O O . GLN A 1 96 ? 6.493 5.356 0.315 1.00 94.62 96 GLN A O 1
ATOM 763 N N . ALA A 1 97 ? 8.368 6.177 -0.578 1.00 95.25 97 ALA A N 1
ATOM 764 C CA . ALA A 1 97 ? 8.700 6.991 0.592 1.00 95.25 97 ALA A CA 1
ATOM 765 C C . ALA A 1 97 ? 7.639 8.065 0.884 1.00 95.25 97 ALA A C 1
ATOM 767 O O . ALA A 1 97 ? 7.399 8.416 2.038 1.00 95.25 97 ALA A O 1
ATOM 768 N N . ARG A 1 98 ? 6.987 8.608 -0.150 1.00 96.94 98 ARG A N 1
ATOM 769 C CA . ARG A 1 98 ? 5.846 9.518 -0.007 1.00 96.94 98 ARG A CA 1
ATOM 770 C C . ARG A 1 98 ? 4.6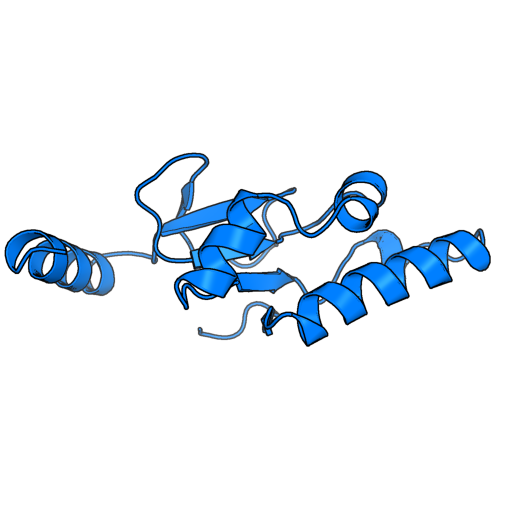75 8.821 0.683 1.00 96.94 98 ARG A C 1
ATOM 772 O O . ARG A 1 98 ? 4.143 9.393 1.624 1.00 96.94 98 ARG A O 1
ATOM 779 N N . LEU A 1 99 ? 4.313 7.603 0.279 1.00 97.00 99 LEU A N 1
ATOM 780 C CA . LEU A 1 99 ? 3.242 6.833 0.926 1.00 97.00 99 LEU A CA 1
ATOM 781 C C . LEU A 1 99 ? 3.515 6.589 2.416 1.00 97.00 99 LEU A C 1
ATOM 783 O O . LEU A 1 99 ? 2.630 6.807 3.241 1.00 97.00 99 LEU A O 1
ATOM 787 N N . ILE A 1 100 ? 4.746 6.208 2.768 1.00 96.75 100 ILE A N 1
ATOM 788 C CA . ILE A 1 100 ? 5.133 6.011 4.173 1.00 96.75 100 ILE A CA 1
ATOM 789 C C . ILE A 1 100 ? 5.048 7.324 4.964 1.00 96.75 100 ILE A C 1
ATOM 791 O O . ILE A 1 100 ? 4.476 7.350 6.049 1.00 96.75 100 ILE A O 1
ATOM 795 N N . ARG A 1 101 ? 5.530 8.444 4.401 1.00 97.38 101 ARG A N 1
ATOM 796 C CA . ARG A 1 101 ? 5.402 9.777 5.027 1.00 97.38 101 ARG A CA 1
ATOM 797 C C . ARG A 1 101 ? 3.951 10.211 5.242 1.00 97.38 101 ARG A C 1
ATOM 799 O O . ARG A 1 101 ? 3.689 10.971 6.165 1.00 97.38 101 ARG A O 1
ATOM 806 N N . LEU A 1 102 ? 3.029 9.747 4.400 1.00 97.25 102 LEU A N 1
ATOM 807 C CA . LEU A 1 102 ? 1.597 10.020 4.529 1.00 97.25 102 LEU A CA 1
ATOM 808 C C . LEU A 1 102 ? 0.893 9.111 5.554 1.00 97.25 102 LEU A C 1
ATOM 810 O O . LEU A 1 102 ? -0.278 9.339 5.838 1.00 97.25 102 LEU A O 1
ATOM 814 N N . GLY A 1 103 ? 1.580 8.112 6.119 1.00 97.12 103 GLY A N 1
ATOM 815 C CA . GLY A 1 103 ? 1.051 7.248 7.181 1.00 97.12 103 GLY A CA 1
ATOM 816 C C . GLY A 1 103 ? 0.807 5.791 6.782 1.00 97.12 103 GLY A C 1
ATOM 817 O O . GLY A 1 103 ? 0.334 5.014 7.613 1.00 97.12 103 GLY A O 1
ATOM 818 N N . ALA A 1 104 ? 1.146 5.385 5.552 1.00 97.19 104 ALA A N 1
ATOM 819 C CA . ALA A 1 104 ? 1.147 3.968 5.198 1.00 97.19 104 ALA A CA 1
ATOM 820 C C . ALA A 1 104 ? 2.242 3.215 5.975 1.00 97.19 104 ALA A C 1
ATOM 822 O O . ALA A 1 104 ? 3.336 3.735 6.201 1.00 97.19 104 ALA A O 1
ATOM 823 N N . ARG A 1 105 ? 1.963 1.970 6.363 1.00 95.94 105 ARG A N 1
ATOM 824 C CA . ARG A 1 105 ? 2.886 1.107 7.113 1.00 95.94 105 ARG A CA 1
ATOM 825 C C . ARG A 1 105 ? 3.493 0.075 6.179 1.00 95.94 105 ARG A C 1
ATOM 827 O O . ARG A 1 105 ? 2.756 -0.600 5.466 1.00 95.94 105 ARG A O 1
ATOM 834 N N . GLU A 1 106 ? 4.815 -0.079 6.180 1.00 93.88 106 GLU A N 1
ATOM 835 C CA . GLU A 1 106 ? 5.417 -1.217 5.481 1.00 93.88 106 GLU A CA 1
ATOM 836 C C . GLU A 1 106 ? 4.967 -2.527 6.133 1.00 93.88 106 GLU A C 1
ATOM 838 O O . GLU A 1 106 ? 4.951 -2.658 7.354 1.00 93.88 106 GLU A O 1
ATOM 843 N N . TRP A 1 107 ? 4.622 -3.504 5.302 1.00 92.12 107 TRP A N 1
ATOM 844 C CA . TRP A 1 107 ? 4.161 -4.815 5.723 1.00 92.12 107 TRP A CA 1
ATOM 845 C C . TRP A 1 107 ? 4.904 -5.907 4.958 1.00 92.12 107 TRP A C 1
ATOM 847 O O . TRP A 1 107 ? 5.091 -5.831 3.740 1.00 92.12 107 TRP A O 1
ATOM 857 N N . ARG A 1 108 ? 5.359 -6.921 5.696 1.00 88.50 108 ARG A N 1
ATOM 858 C CA . ARG A 1 108 ? 6.157 -8.049 5.187 1.00 88.50 108 ARG A CA 1
ATOM 859 C C . ARG A 1 108 ? 5.437 -9.391 5.280 1.00 88.50 108 ARG A C 1
ATOM 861 O O . ARG A 1 108 ? 6.045 -10.416 4.998 1.00 88.50 108 ARG A O 1
ATOM 868 N N . GLY A 1 109 ? 4.155 -9.390 5.648 1.00 76.69 109 GLY A N 1
ATOM 869 C CA . GLY A 1 109 ? 3.434 -10.628 5.942 1.00 76.69 109 GLY A CA 1
ATOM 870 C C . GLY A 1 109 ? 3.648 -11.110 7.375 1.00 76.69 109 GLY A C 1
ATOM 871 O O . GLY A 1 109 ? 3.432 -12.284 7.654 1.00 76.69 109 GLY A O 1
ATOM 872 N N . GLU A 1 110 ? 4.060 -10.213 8.272 1.00 75.00 110 GLU A N 1
ATOM 873 C CA . GLU A 1 110 ? 4.088 -10.415 9.727 1.00 75.00 110 GLU A CA 1
ATOM 874 C C . GLU A 1 110 ? 2.696 -10.130 10.308 1.00 75.00 110 GLU A C 1
ATOM 876 O O . GLU A 1 110 ? 1.935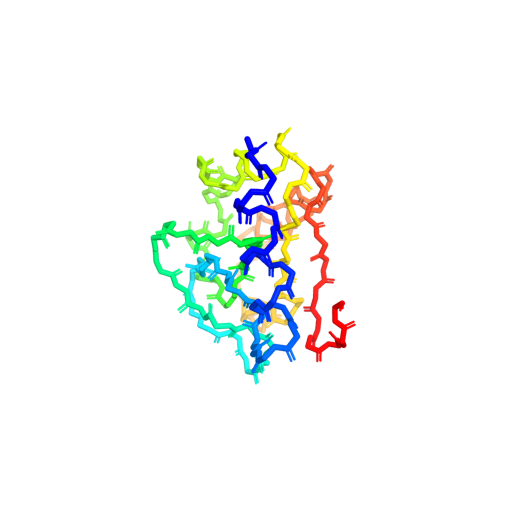 -9.384 9.686 1.00 75.00 110 GLU A O 1
ATOM 881 N N . THR A 1 111 ? 2.333 -10.766 11.425 1.00 61.78 111 THR A N 1
ATOM 882 C CA . THR A 1 111 ? 0.998 -10.660 12.039 1.00 61.78 111 THR A CA 1
ATOM 883 C C . THR A 1 111 ? 0.657 -9.198 12.343 1.00 61.78 111 THR A C 1
ATOM 885 O O . THR A 1 111 ? 1.425 -8.523 13.030 1.00 61.78 111 THR A O 1
ATOM 888 N N . VAL A 1 112 ? -0.457 -8.719 11.779 1.00 58.75 112 VAL A N 1
ATOM 889 C CA . VAL A 1 112 ? -0.951 -7.330 11.869 1.00 58.75 112 VAL A CA 1
ATOM 890 C C . VAL A 1 112 ? -1.632 -7.026 13.198 1.00 58.75 112 VAL A C 1
ATOM 892 O O . VAL A 1 112 ? -2.394 -7.892 13.679 1.00 58.75 112 VAL A O 1
#